Protein AF-A0A496UKH1-F1 (afdb_monomer)

Foldseek 3Di:
DDPDDPPPDFDKDKAFDLVLVVHDRNPKIWIFTDDDPVLVVCLPDPPVSNLVSLLVCGLVGTDDIQDADPDRHHDDSVRVSVSSVVSVPPVSVVSVVVCVPHPVNVVVVVVVVD

Radius of gyration: 15.59 Å; Cα contacts (8 Å, |Δi|>4): 114; chains: 1; bounding box: 42×31×44 Å

Mean predicted aligned error: 8.84 Å

Structure (mmCIF, N/CA/C/O backbone):
data_AF-A0A496UKH1-F1
#
_entry.id   AF-A0A496UKH1-F1
#
loop_
_atom_site.group_PDB
_atom_site.id
_atom_site.type_symbol
_atom_site.label_atom_id
_atom_site.label_alt_id
_atom_site.label_comp_id
_atom_site.label_asym_id
_atom_site.label_entity_id
_atom_site.label_seq_id
_atom_site.pdbx_PDB_ins_code
_atom_site.Cartn_x
_atom_site.Cartn_y
_atom_site.Cartn_z
_atom_site.occupancy
_atom_site.B_iso_or_equiv
_atom_site.auth_seq_id
_atom_site.auth_comp_id
_atom_site.auth_asym_id
_atom_s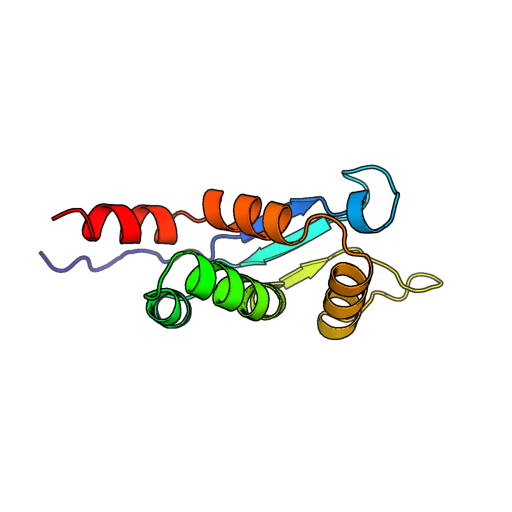ite.auth_atom_id
_atom_site.pdbx_PDB_model_num
ATOM 1 N N . MET A 1 1 ? -18.621 -12.862 26.784 1.00 33.25 1 MET A N 1
ATOM 2 C CA . MET A 1 1 ? -18.165 -13.798 25.737 1.00 33.25 1 MET A CA 1
ATOM 3 C C . MET A 1 1 ? -16.816 -13.294 25.255 1.00 33.25 1 MET A C 1
ATOM 5 O O . MET A 1 1 ? -16.767 -12.271 24.589 1.00 33.25 1 MET A O 1
ATOM 9 N N . ILE A 1 2 ? -15.726 -13.901 25.725 1.00 32.12 2 ILE A N 1
ATOM 10 C CA . ILE A 1 2 ? -14.373 -13.526 25.302 1.00 32.12 2 ILE A CA 1
ATOM 11 C C . ILE A 1 2 ? -14.161 -14.227 23.966 1.00 32.12 2 ILE A C 1
ATOM 13 O O . ILE A 1 2 ? -14.157 -15.456 23.931 1.00 32.12 2 ILE A O 1
ATOM 17 N N . ILE A 1 3 ? -14.047 -13.466 22.879 1.00 35.03 3 ILE A N 1
ATOM 18 C CA . ILE A 1 3 ? -13.642 -14.006 21.579 1.00 35.03 3 ILE A CA 1
ATOM 19 C C . ILE A 1 3 ? -12.150 -14.340 21.706 1.00 35.03 3 ILE A C 1
ATOM 21 O O . ILE A 1 3 ? -11.285 -13.518 21.424 1.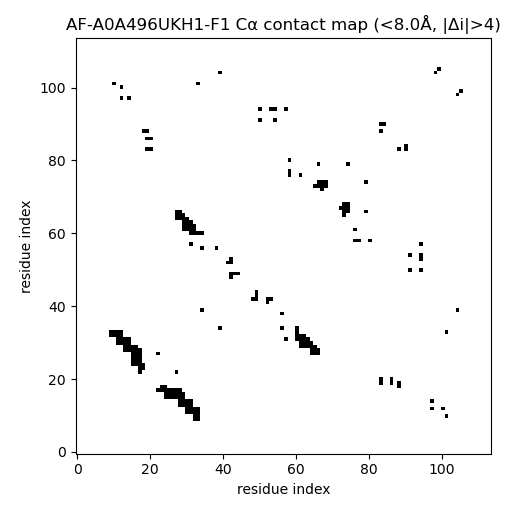00 35.03 3 ILE A O 1
ATOM 25 N N . LYS A 1 4 ? -11.853 -15.522 22.253 1.00 35.78 4 LYS A N 1
ATOM 26 C CA . LYS A 1 4 ? -10.586 -16.213 22.023 1.00 35.78 4 LYS A CA 1
ATOM 27 C C . LYS A 1 4 ? -10.698 -16.844 20.638 1.00 35.78 4 LYS A C 1
ATOM 29 O O . LYS A 1 4 ? -11.758 -17.358 20.297 1.00 35.78 4 LYS A O 1
ATOM 34 N N . ASP A 1 5 ? -9.630 -16.749 19.862 1.00 32.91 5 ASP A N 1
ATOM 35 C CA . ASP A 1 5 ? -9.488 -17.359 18.536 1.00 32.91 5 ASP A CA 1
ATOM 36 C C . ASP A 1 5 ? -10.124 -16.595 17.363 1.00 32.91 5 ASP A C 1
ATOM 38 O O . ASP A 1 5 ? -10.661 -17.187 16.427 1.00 32.91 5 ASP A O 1
ATOM 42 N N . LEU A 1 6 ? -9.950 -15.266 17.321 1.00 40.38 6 LEU A N 1
ATOM 43 C CA . LEU A 1 6 ? -9.780 -14.636 16.010 1.00 40.38 6 LEU A CA 1
ATOM 44 C C . LEU A 1 6 ? -8.387 -15.058 15.528 1.00 40.38 6 LEU A C 1
ATOM 46 O O . LEU A 1 6 ? -7.384 -14.472 15.929 1.00 40.38 6 LEU A O 1
ATOM 50 N N . ASN A 1 7 ? -8.310 -16.119 14.723 1.00 40.44 7 ASN A N 1
ATOM 51 C CA . ASN A 1 7 ? -7.149 -16.350 13.871 1.00 40.44 7 ASN A CA 1
ATOM 52 C C . ASN A 1 7 ? -7.016 -15.100 12.997 1.00 40.44 7 ASN A C 1
ATOM 54 O O . ASN A 1 7 ? -7.674 -14.989 11.962 1.00 40.44 7 ASN A O 1
ATOM 58 N N . VAL A 1 8 ? -6.224 -14.127 13.454 1.00 47.09 8 VAL A N 1
ATOM 59 C CA . VAL A 1 8 ? -5.864 -12.922 12.708 1.00 47.09 8 VAL A CA 1
ATOM 60 C C . VAL A 1 8 ? -4.890 -13.378 11.625 1.00 47.09 8 VAL A C 1
ATOM 62 O O . VAL A 1 8 ? -3.684 -13.159 11.696 1.00 47.09 8 VAL A O 1
ATOM 65 N N . GLY A 1 9 ? -5.404 -14.150 10.665 1.00 48.00 9 GLY A N 1
ATOM 66 C CA . GLY A 1 9 ? -4.688 -14.463 9.446 1.00 48.00 9 GLY A CA 1
ATOM 67 C C . GLY A 1 9 ? -4.276 -13.135 8.837 1.00 48.00 9 GLY A C 1
ATOM 68 O O . GLY A 1 9 ? -5.082 -12.210 8.778 1.00 48.00 9 GLY A O 1
ATOM 69 N N . ILE A 1 10 ? -3.009 -13.012 8.459 1.00 59.41 10 ILE A N 1
ATOM 70 C CA . ILE A 1 10 ? -2.506 -11.812 7.796 1.00 59.41 10 ILE A CA 1
ATOM 71 C C . ILE A 1 10 ? -3.275 -11.705 6.475 1.00 59.41 10 ILE A C 1
ATOM 73 O O . ILE A 1 10 ? -2.934 -12.382 5.505 1.00 59.41 10 ILE A O 1
ATOM 77 N N . PHE A 1 11 ? -4.352 -10.917 6.451 1.00 72.62 11 PHE A N 1
ATOM 78 C CA . PHE A 1 11 ? -5.090 -10.648 5.228 1.00 72.62 11 PHE A CA 1
ATOM 79 C C . PHE A 1 11 ? -4.186 -9.827 4.321 1.00 72.62 11 PHE A C 1
ATOM 81 O O . PHE A 1 11 ? -3.622 -8.807 4.726 1.00 72.62 11 PHE A O 1
ATOM 88 N N . LYS A 1 12 ? -4.003 -10.329 3.104 1.00 83.19 12 LYS A N 1
ATOM 89 C CA . LYS A 1 12 ? -3.167 -9.721 2.080 1.00 83.19 12 LYS A CA 1
ATOM 90 C C . LYS A 1 12 ? -4.055 -9.311 0.919 1.00 83.19 12 LYS A C 1
ATOM 92 O O . LYS A 1 12 ? -4.789 -10.143 0.387 1.00 83.19 12 LYS A O 1
ATOM 97 N N . THR A 1 13 ? -3.956 -8.056 0.510 1.00 87.12 13 THR A N 1
ATOM 98 C CA . THR A 1 13 ? -4.660 -7.533 -0.659 1.00 87.12 13 THR A CA 1
ATOM 99 C C . THR A 1 13 ? -3.641 -7.201 -1.733 1.00 87.12 13 THR A C 1
ATOM 101 O O . THR A 1 13 ? -2.746 -6.383 -1.524 1.00 87.12 13 THR A O 1
ATOM 104 N N . LYS A 1 14 ? -3.801 -7.814 -2.906 1.00 89.69 14 LYS A N 1
ATOM 105 C CA . LYS A 1 14 ? -3.050 -7.459 -4.109 1.00 89.69 14 LYS A CA 1
ATOM 106 C C . LYS A 1 14 ? -3.822 -6.404 -4.891 1.00 89.69 14 LYS A C 1
ATOM 108 O O . LYS A 1 14 ? -4.970 -6.629 -5.260 1.00 89.69 14 LYS A O 1
ATOM 113 N N . MET A 1 15 ? -3.185 -5.272 -5.159 1.00 88.56 15 MET A N 1
ATOM 114 C CA . MET A 1 15 ? -3.780 -4.129 -5.842 1.00 88.56 15 MET A CA 1
ATOM 115 C C . MET A 1 15 ? -2.992 -3.763 -7.088 1.00 88.56 15 MET A C 1
ATOM 117 O O . MET A 1 15 ? -1.767 -3.874 -7.125 1.00 88.56 15 MET A O 1
ATOM 121 N N . SER A 1 16 ? -3.705 -3.286 -8.102 1.00 89.81 16 SER A N 1
ATOM 122 C CA . SER A 1 16 ? -3.128 -2.925 -9.395 1.00 89.81 16 SER A CA 1
ATOM 123 C C . SER A 1 16 ? -2.761 -1.444 -9.451 1.00 89.81 16 SER A C 1
ATOM 125 O O . SER A 1 16 ? -3.607 -0.571 -9.253 1.00 89.81 16 SER A O 1
ATOM 127 N N . ILE A 1 17 ? -1.506 -1.148 -9.787 1.00 88.69 17 ILE A N 1
ATOM 128 C CA . ILE A 1 17 ? -0.955 0.216 -9.800 1.00 88.69 17 ILE A CA 1
ATOM 129 C C . ILE A 1 17 ? -0.413 0.669 -11.151 1.00 88.69 17 ILE A C 1
ATOM 131 O O . ILE A 1 17 ? 0.176 1.744 -11.238 1.00 88.69 17 ILE A O 1
ATOM 135 N N . GLY A 1 18 ? -0.660 -0.074 -12.232 1.00 86.00 18 GLY A N 1
ATOM 136 C CA . GLY A 1 18 ? -0.177 0.308 -13.562 1.00 86.00 18 GLY A CA 1
ATOM 137 C C . GLY A 1 18 ? -0.592 1.719 -14.000 1.00 86.00 18 GLY A C 1
ATOM 138 O O . GLY A 1 18 ? 0.176 2.434 -14.645 1.00 86.00 18 GLY A O 1
ATOM 139 N N . HIS A 1 19 ? -1.765 2.176 -13.556 1.00 85.00 19 HIS A N 1
ATOM 140 C CA . HIS A 1 19 ? -2.277 3.512 -13.859 1.00 85.00 19 HIS A CA 1
ATOM 141 C C . HIS A 1 19 ? -1.412 4.653 -13.288 1.00 85.00 19 HIS A C 1
ATOM 143 O O . HIS A 1 19 ? -1.316 5.700 -13.925 1.00 85.00 19 HIS A O 1
ATOM 149 N N . PHE A 1 20 ? -0.729 4.448 -12.153 1.00 83.31 20 PHE A N 1
ATOM 150 C CA . PHE A 1 20 ? 0.198 5.437 -11.582 1.00 83.31 20 PHE A CA 1
ATOM 151 C C . PHE A 1 20 ? 1.449 5.635 -12.434 1.00 83.31 20 PHE A C 1
ATOM 153 O O . PHE A 1 20 ? 2.090 6.666 -12.315 1.00 83.31 20 PHE A O 1
ATOM 160 N N . PHE A 1 21 ? 1.787 4.670 -13.290 1.00 84.44 21 PHE A N 1
ATOM 161 C CA . PHE A 1 21 ? 2.991 4.684 -14.123 1.00 84.44 21 PHE A CA 1
ATOM 162 C C . PHE A 1 21 ? 2.662 4.775 -15.617 1.00 84.44 21 PHE A C 1
ATOM 164 O O . PHE A 1 21 ? 3.529 4.547 -16.456 1.00 84.44 21 PHE A O 1
ATOM 171 N N . ARG A 1 22 ? 1.408 5.110 -15.964 1.00 85.88 22 ARG A N 1
ATOM 172 C CA . ARG A 1 22 ? 0.905 5.191 -17.350 1.00 85.88 22 ARG A CA 1
ATOM 173 C C . ARG A 1 22 ? 1.116 3.899 -18.153 1.00 85.88 22 ARG A C 1
ATOM 175 O O . ARG A 1 22 ? 1.293 3.938 -19.368 1.00 85.88 22 ARG A O 1
ATOM 182 N N . VAL A 1 23 ? 1.067 2.754 -17.476 1.00 86.94 23 VAL A N 1
ATOM 183 C CA . VAL A 1 23 ? 1.108 1.425 -18.095 1.00 86.94 23 VAL A CA 1
ATOM 184 C C . VAL A 1 23 ? -0.244 0.724 -17.948 1.00 86.94 23 VAL A C 1
ATOM 186 O O . VAL A 1 23 ? -1.167 1.236 -17.311 1.00 86.94 23 VAL A O 1
ATOM 189 N N . LYS A 1 24 ? -0.388 -0.459 -18.560 1.00 86.06 24 LYS A N 1
ATOM 190 C CA . LYS A 1 24 ? -1.606 -1.276 -18.435 1.00 86.06 24 LYS A CA 1
ATOM 191 C C . LYS A 1 24 ? -1.923 -1.525 -16.957 1.00 86.06 24 LYS A C 1
ATOM 193 O O . LYS A 1 24 ? -1.010 -1.815 -16.189 1.00 86.06 24 LYS A O 1
ATOM 198 N N . LYS A 1 25 ? -3.208 -1.443 -16.583 1.00 78.75 25 LYS A N 1
ATOM 199 C CA . LYS A 1 25 ? -3.684 -1.515 -15.188 1.00 78.75 25 LYS A CA 1
ATOM 200 C C . LYS A 1 25 ? -3.033 -2.661 -14.404 1.00 78.75 25 LYS A C 1
ATOM 202 O O . LYS A 1 25 ? -2.454 -2.400 -13.356 1.00 78.75 25 LYS A O 1
ATOM 207 N N . ASP A 1 26 ? -3.035 -3.861 -14.977 1.00 84.56 26 ASP A N 1
ATOM 208 C CA . ASP A 1 26 ? -2.595 -5.092 -14.308 1.00 84.56 26 ASP A CA 1
ATOM 209 C C . ASP A 1 26 ? -1.101 -5.415 -14.518 1.00 84.56 26 ASP A C 1
ATOM 211 O O . ASP A 1 26 ? -0.625 -6.463 -14.092 1.00 84.56 26 ASP A O 1
ATOM 215 N N . ALA A 1 27 ? -0.341 -4.537 -15.188 1.00 87.75 27 ALA A N 1
ATOM 216 C CA . ALA A 1 27 ? 1.089 -4.756 -15.427 1.00 87.75 27 ALA A CA 1
ATOM 217 C C . ALA A 1 27 ? 1.932 -4.571 -14.156 1.00 87.75 27 ALA A C 1
ATOM 219 O O . ALA A 1 27 ? 2.967 -5.218 -13.997 1.00 87.75 27 ALA A O 1
ATOM 220 N N . LEU A 1 28 ? 1.489 -3.691 -13.254 1.00 90.69 28 LEU A N 1
ATOM 221 C CA . LEU A 1 28 ? 2.170 -3.394 -11.998 1.00 90.69 28 LEU A CA 1
ATOM 222 C C . LEU A 1 28 ? 1.231 -3.630 -10.82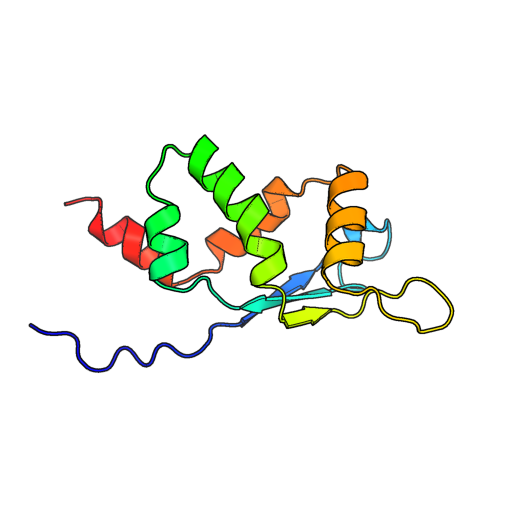6 1.00 90.69 28 LEU A C 1
ATOM 224 O O . LEU A 1 28 ? 0.057 -3.255 -10.885 1.00 90.69 28 LEU A O 1
ATOM 228 N N . PHE A 1 29 ? 1.763 -4.190 -9.747 1.00 91.69 29 PHE A N 1
ATOM 229 C CA . PHE A 1 29 ? 1.012 -4.483 -8.540 1.00 91.69 29 PHE A CA 1
ATOM 230 C C . PHE A 1 29 ? 1.771 -4.104 -7.274 1.00 91.69 29 PHE A C 1
ATOM 232 O O . PHE A 1 29 ? 2.996 -3.980 -7.259 1.00 91.69 29 PHE A O 1
ATOM 239 N N . LEU A 1 30 ? 1.000 -3.996 -6.199 1.00 91.19 30 LEU A N 1
ATOM 240 C CA . LEU A 1 30 ? 1.479 -3.999 -4.829 1.00 91.19 30 LEU A CA 1
ATOM 241 C C . LEU A 1 30 ? 0.638 -4.958 -3.992 1.00 91.19 30 LEU A C 1
ATOM 243 O O . LEU A 1 30 ? -0.572 -5.067 -4.180 1.00 91.19 30 LEU A O 1
ATOM 247 N N . GLU A 1 31 ? 1.294 -5.690 -3.107 1.00 91.44 31 GLU A N 1
ATOM 248 C CA . GLU A 1 31 ? 0.661 -6.528 -2.102 1.00 91.44 31 GLU A CA 1
ATOM 249 C C . GLU A 1 31 ? 0.772 -5.821 -0.755 1.00 91.44 31 GLU A C 1
ATOM 251 O O . GLU A 1 31 ? 1.856 -5.400 -0.341 1.00 91.44 31 GLU A O 1
ATOM 256 N N . LEU A 1 32 ? -0.367 -5.665 -0.087 1.00 90.81 32 LEU A N 1
ATOM 257 C CA . LEU A 1 32 ? -0.491 -4.994 1.198 1.00 90.81 32 LEU A CA 1
ATOM 258 C C . LEU A 1 32 ? -0.995 -5.979 2.242 1.00 90.81 32 LEU A C 1
ATOM 260 O O . LEU A 1 32 ? -1.946 -6.711 1.977 1.00 90.81 32 LEU A O 1
ATOM 264 N N . ARG A 1 33 ? -0.431 -5.945 3.448 1.00 88.31 33 ARG A N 1
ATOM 265 C CA . ARG A 1 33 ? -1.068 -6.550 4.623 1.00 88.31 33 ARG A CA 1
ATOM 266 C C . ARG A 1 33 ? -2.187 -5.659 5.155 1.00 88.31 33 ARG A C 1
ATOM 268 O O . ARG A 1 33 ? -2.183 -4.444 4.962 1.00 88.31 33 ARG A O 1
ATOM 275 N N . GLU A 1 34 ? -3.091 -6.254 5.908 1.00 82.88 34 GLU A N 1
ATOM 276 C CA . GLU A 1 34 ? -4.034 -5.524 6.743 1.00 82.88 34 GLU A CA 1
ATOM 277 C C . GLU A 1 34 ? -3.305 -4.717 7.851 1.00 82.88 34 GLU A C 1
ATOM 279 O O . GLU A 1 34 ? -2.260 -5.152 8.365 1.00 82.88 34 GLU A O 1
ATOM 284 N N . PRO A 1 35 ? -3.809 -3.520 8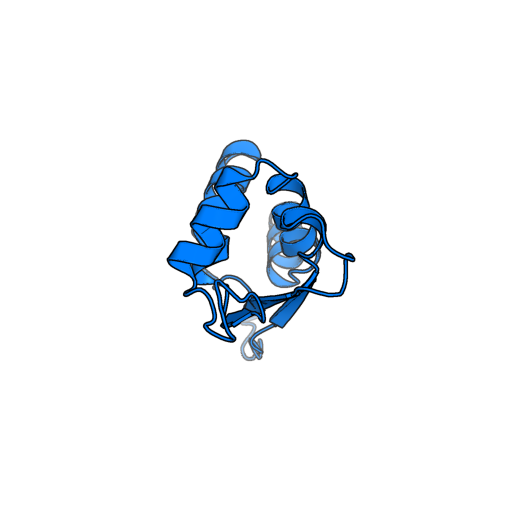.210 1.00 80.31 35 PRO A N 1
ATOM 285 C CA . PRO A 1 35 ? -3.425 -2.806 9.423 1.00 80.31 35 PRO A CA 1
ATOM 286 C C . PRO A 1 35 ? -3.576 -3.662 10.680 1.00 80.31 35 PRO A C 1
ATOM 288 O O . PRO A 1 35 ? -4.540 -4.410 10.827 1.00 80.31 35 PRO A O 1
ATOM 291 N N . THR A 1 36 ? -2.663 -3.522 11.637 1.00 80.06 36 THR A N 1
ATOM 292 C CA . THR A 1 36 ? -2.842 -4.144 12.954 1.00 80.06 36 THR A CA 1
ATOM 293 C C . THR A 1 36 ? -3.979 -3.465 13.724 1.00 80.06 36 THR A C 1
ATOM 295 O O . THR A 1 36 ? -4.409 -2.354 13.396 1.00 80.06 36 THR A O 1
ATOM 298 N N . GLN A 1 37 ? -4.464 -4.104 14.793 1.00 72.88 37 GLN A N 1
ATOM 299 C CA . GLN A 1 37 ? -5.453 -3.481 15.681 1.00 72.88 37 GLN A CA 1
ATOM 300 C C . GLN A 1 37 ? -4.941 -2.151 16.255 1.00 72.88 37 GLN A C 1
ATOM 302 O O . GLN A 1 37 ? -5.680 -1.173 16.266 1.00 72.88 37 GLN A O 1
ATOM 307 N N . GLU A 1 38 ? -3.668 -2.081 16.649 1.00 75.44 38 GLU A N 1
ATOM 308 C CA . GLU A 1 38 ? -3.030 -0.855 17.150 1.00 75.44 38 GLU A CA 1
ATOM 309 C C . GLU A 1 38 ? -2.979 0.249 16.083 1.00 75.44 38 GLU A C 1
ATOM 311 O O . GLU A 1 38 ? -3.334 1.397 16.354 1.00 75.44 38 GLU A O 1
ATOM 316 N N . GLU A 1 39 ? -2.607 -0.100 14.846 1.00 76.56 39 GLU A N 1
ATOM 317 C CA . GLU A 1 39 ? -2.594 0.829 13.709 1.00 76.56 39 GLU A CA 1
ATOM 318 C C . GLU A 1 39 ? -4.010 1.304 13.340 1.00 76.56 39 GLU A C 1
ATOM 320 O O . GLU A 1 39 ? -4.186 2.443 12.911 1.00 76.56 39 GLU A O 1
ATOM 325 N N . THR A 1 40 ? -5.024 0.462 13.559 1.00 72.06 40 THR A N 1
ATOM 326 C CA . THR A 1 40 ? -6.441 0.769 13.305 1.00 72.06 40 THR A CA 1
ATOM 327 C C . THR A 1 40 ? -7.051 1.638 14.405 1.00 72.06 40 THR A C 1
ATOM 329 O O . THR A 1 40 ? -7.867 2.510 14.117 1.00 72.06 40 THR A O 1
ATOM 332 N N . ILE A 1 41 ? -6.639 1.475 15.667 1.00 67.12 41 ILE A N 1
ATOM 333 C CA . ILE A 1 41 ? -7.070 2.341 16.781 1.00 67.12 41 ILE A CA 1
ATOM 334 C C . ILE A 1 41 ? -6.657 3.800 16.525 1.00 67.12 41 ILE A C 1
ATOM 336 O O . ILE A 1 41 ? -7.397 4.727 16.867 1.00 67.12 41 ILE A O 1
ATOM 340 N N . ALA A 1 42 ? -5.526 4.012 15.846 1.00 66.38 42 ALA A N 1
ATOM 341 C CA . ALA A 1 42 ? -5.086 5.335 15.407 1.00 66.38 42 ALA A CA 1
ATOM 342 C C . ALA A 1 42 ? -5.982 5.965 14.311 1.00 66.38 42 ALA A C 1
ATOM 344 O O . ALA A 1 42 ? -5.872 7.163 14.064 1.00 66.38 42 ALA A O 1
ATOM 345 N N . LEU A 1 43 ? -6.893 5.202 13.688 1.00 68.88 43 LEU A N 1
ATOM 346 C CA . LEU A 1 43 ? -7.881 5.657 12.690 1.00 68.88 43 LEU A CA 1
ATOM 347 C C . LEU A 1 43 ? -9.216 6.086 13.338 1.00 68.88 43 LEU A C 1
ATOM 349 O O . LEU A 1 43 ? -10.301 5.866 12.799 1.00 68.88 43 LEU A O 1
ATOM 353 N N . SER A 1 44 ? -9.171 6.641 14.550 1.00 63.53 44 SER A N 1
ATOM 354 C CA . SER A 1 44 ? -10.357 7.028 15.330 1.00 63.53 44 SER A CA 1
ATOM 355 C C . SER A 1 44 ? -10.788 8.491 15.175 1.00 63.53 44 SER A C 1
ATOM 357 O O . SER A 1 44 ? -11.649 8.945 15.924 1.00 63.53 44 SER A O 1
ATOM 359 N N . GLY A 1 45 ? -10.236 9.210 14.195 1.00 66.19 45 GLY A N 1
ATOM 360 C CA . GLY A 1 45 ? -10.556 10.612 13.923 1.00 66.19 45 GLY A CA 1
ATOM 361 C C . GLY A 1 45 ? -11.737 10.810 12.969 1.00 66.19 45 GLY A C 1
ATOM 362 O O . GLY A 1 45 ? -12.474 9.879 12.631 1.00 66.19 45 GLY A O 1
ATOM 363 N N . THR A 1 46 ? -11.901 12.052 12.512 1.00 70.69 46 THR A N 1
ATOM 364 C CA . THR A 1 46 ? -12.814 12.420 11.418 1.00 70.69 46 THR A CA 1
ATOM 365 C C . THR A 1 46 ? -12.427 11.719 10.109 1.00 70.69 46 THR A C 1
ATOM 367 O O . THR A 1 46 ? -11.292 11.275 9.937 1.00 70.69 46 THR A O 1
ATOM 370 N N . GLU A 1 47 ? -13.341 11.649 9.137 1.00 68.00 47 GLU A N 1
ATOM 371 C CA . GLU A 1 47 ? -13.090 11.011 7.831 1.00 68.00 47 GLU A CA 1
ATOM 372 C C . GLU A 1 47 ? -11.806 11.530 7.149 1.00 68.00 47 GLU A C 1
ATOM 374 O O . GLU A 1 47 ? -10.999 10.757 6.630 1.00 68.00 47 GLU A O 1
ATOM 379 N N . GLN A 1 48 ? -11.556 12.840 7.228 1.00 68.38 48 GLN A N 1
ATOM 380 C CA . GLN A 1 48 ? -10.355 13.470 6.673 1.00 68.38 48 GLN A CA 1
ATOM 381 C C . GLN A 1 48 ? -9.076 13.122 7.446 1.00 68.38 48 GLN A C 1
ATOM 383 O O . GLN A 1 48 ? -8.006 12.995 6.844 1.00 68.38 48 GLN A O 1
ATOM 388 N N . GLU A 1 49 ? -9.154 12.964 8.766 1.00 73.38 49 GLU A N 1
ATOM 389 C CA . GLU A 1 49 ? -8.023 12.522 9.587 1.00 73.38 49 GLU A CA 1
ATOM 390 C C . GLU A 1 49 ? -7.699 11.052 9.330 1.00 73.38 49 GLU A C 1
ATOM 392 O O . GLU A 1 49 ? -6.527 10.704 9.176 1.00 73.38 49 GLU A O 1
ATOM 397 N N . ASN A 1 50 ? -8.726 10.218 9.164 1.00 73.56 50 ASN A N 1
ATOM 398 C CA . ASN A 1 50 ? -8.576 8.804 8.838 1.00 73.56 50 ASN A CA 1
ATOM 399 C C . ASN A 1 50 ? -7.973 8.621 7.444 1.00 73.56 50 ASN A C 1
ATOM 401 O O . ASN A 1 50 ? -7.033 7.847 7.290 1.00 73.56 50 ASN A O 1
ATOM 405 N N . ALA A 1 51 ? -8.408 9.399 6.447 1.00 72.69 51 ALA A N 1
ATOM 406 C CA . ALA A 1 51 ? -7.796 9.393 5.119 1.00 72.69 51 ALA A CA 1
ATOM 407 C C . ALA A 1 51 ? -6.302 9.761 5.178 1.00 72.69 51 ALA A C 1
ATOM 409 O O . ALA A 1 51 ? -5.461 9.071 4.600 1.00 72.69 51 ALA A O 1
ATOM 410 N N . LYS A 1 52 ? -5.935 10.806 5.933 1.00 76.50 52 LYS A N 1
ATOM 411 C CA . LYS A 1 52 ? -4.526 11.194 6.136 1.00 76.50 52 LYS A CA 1
ATOM 412 C C . LYS A 1 52 ? -3.722 10.128 6.879 1.00 76.50 52 LYS A C 1
ATOM 414 O O . LYS A 1 52 ? -2.547 9.929 6.568 1.00 76.50 52 LYS A O 1
ATOM 419 N N . ALA A 1 53 ? -4.322 9.462 7.858 1.00 79.81 53 ALA A N 1
ATOM 420 C CA . ALA A 1 53 ? -3.678 8.392 8.605 1.00 79.81 53 ALA A CA 1
ATOM 421 C C . ALA A 1 53 ? -3.460 7.148 7.729 1.00 79.81 53 ALA A C 1
ATOM 423 O O . ALA A 1 53 ? -2.354 6.613 7.710 1.00 79.81 53 ALA A O 1
ATOM 424 N N . LEU A 1 54 ? -4.445 6.769 6.911 1.00 80.50 54 LEU A N 1
ATOM 425 C CA . LEU A 1 54 ? -4.336 5.679 5.938 1.00 80.50 54 LEU A CA 1
ATOM 426 C C . LEU A 1 54 ? -3.267 5.951 4.868 1.00 80.50 54 LEU A C 1
ATOM 428 O O . LEU A 1 54 ? -2.484 5.053 4.565 1.00 80.50 54 LEU A O 1
ATOM 432 N N . ILE A 1 55 ? -3.153 7.192 4.364 1.00 85.12 55 ILE A N 1
ATOM 433 C CA . ILE A 1 55 ? -2.051 7.611 3.469 1.00 85.12 55 ILE A CA 1
ATOM 434 C C . ILE A 1 55 ? -0.690 7.330 4.123 1.00 85.12 55 ILE A C 1
ATOM 436 O O . ILE A 1 55 ? 0.221 6.819 3.479 1.00 85.12 55 ILE A O 1
ATOM 440 N N . LYS A 1 56 ? -0.528 7.659 5.408 1.00 85.38 56 LYS A N 1
ATOM 441 C CA . LYS A 1 56 ? 0.735 7.432 6.133 1.00 85.38 56 LYS A CA 1
ATOM 442 C C . LYS A 1 56 ? 0.984 5.959 6.454 1.00 85.38 56 LYS A C 1
ATOM 444 O O . LYS A 1 56 ? 2.135 5.565 6.637 1.00 85.38 56 LYS A O 1
ATOM 449 N N . LEU A 1 57 ? -0.081 5.174 6.566 1.00 87.31 57 LEU A N 1
ATOM 450 C CA . LEU A 1 57 ? -0.029 3.781 6.980 1.00 87.31 57 LEU A CA 1
ATOM 451 C C . LEU A 1 57 ? 0.282 2.838 5.816 1.00 87.31 57 LEU A C 1
ATOM 453 O O . LEU A 1 57 ? 1.104 1.942 5.974 1.00 87.31 57 LEU A O 1
ATOM 457 N N . MET A 1 58 ? -0.302 3.085 4.642 1.00 88.19 58 MET A N 1
ATOM 458 C CA . MET A 1 58 ? -0.135 2.260 3.445 1.00 88.19 58 MET A CA 1
ATOM 459 C C . MET A 1 58 ? 1.322 1.848 3.147 1.00 88.19 58 MET A C 1
ATOM 461 O O . MET A 1 58 ? 1.547 0.648 2.998 1.00 88.19 58 MET A O 1
ATOM 465 N N . PRO A 1 59 ? 2.341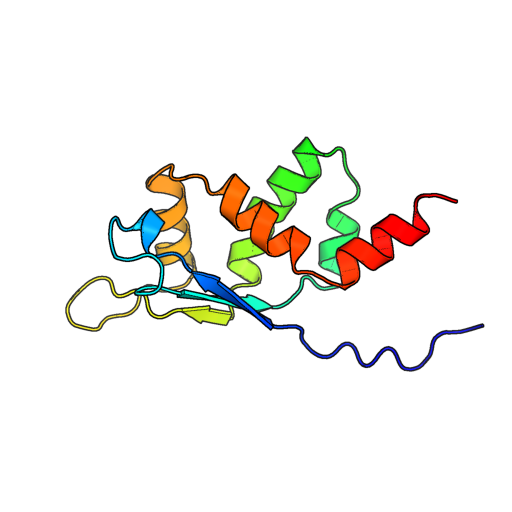 2.738 3.134 1.00 89.69 59 P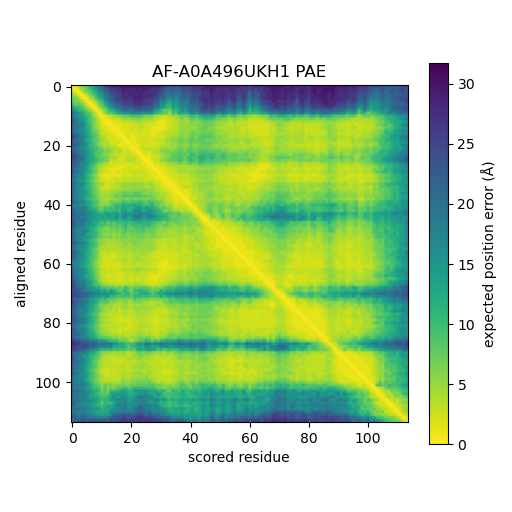RO A N 1
ATOM 466 C CA . PRO A 1 59 ? 3.720 2.317 2.864 1.00 89.69 59 PRO A CA 1
ATOM 467 C C . PRO A 1 59 ? 4.283 1.328 3.896 1.00 89.69 59 PRO A C 1
ATOM 469 O O . PRO A 1 59 ? 5.158 0.540 3.557 1.00 89.69 59 PRO A O 1
ATOM 472 N N . LYS A 1 60 ? 3.783 1.324 5.139 1.00 89.12 60 LYS A N 1
ATOM 473 C CA . LYS A 1 60 ? 4.166 0.345 6.177 1.00 89.12 60 LYS A CA 1
ATOM 474 C C . LYS A 1 60 ? 3.471 -1.006 6.010 1.00 89.12 60 LYS A C 1
ATOM 476 O O . LYS A 1 60 ? 3.871 -1.992 6.630 1.00 89.12 60 LYS A O 1
ATOM 481 N N . CYS A 1 61 ? 2.405 -1.030 5.220 1.00 89.06 61 CYS A N 1
ATOM 482 C CA . CYS A 1 61 ? 1.626 -2.218 4.930 1.00 89.06 61 CYS A CA 1
ATOM 483 C C . CYS A 1 61 ? 2.050 -2.883 3.617 1.00 89.06 61 CYS A C 1
ATOM 485 O O . CYS A 1 61 ? 1.647 -4.017 3.390 1.00 89.06 61 CYS A O 1
ATOM 487 N N . ILE A 1 62 ? 2.859 -2.233 2.771 1.00 90.81 62 ILE A N 1
ATOM 488 C CA . ILE A 1 62 ? 3.384 -2.844 1.542 1.00 90.81 62 ILE A CA 1
ATOM 489 C C . ILE A 1 62 ? 4.364 -3.955 1.921 1.00 90.81 62 ILE A C 1
ATOM 491 O O . ILE A 1 62 ? 5.361 -3.708 2.600 1.00 90.81 62 ILE A O 1
ATOM 495 N N . ILE A 1 63 ? 4.080 -5.165 1.452 1.00 89.81 63 ILE A N 1
ATOM 496 C CA . ILE A 1 63 ? 4.906 -6.355 1.679 1.00 89.81 63 ILE A CA 1
ATOM 497 C C . ILE A 1 63 ? 5.596 -6.845 0.403 1.00 89.81 63 ILE A C 1
ATOM 499 O O . ILE A 1 63 ? 6.678 -7.413 0.493 1.00 89.81 63 ILE A O 1
ATOM 503 N N . GLU A 1 64 ? 5.016 -6.592 -0.775 1.00 91.31 64 GLU A N 1
ATOM 504 C CA . GLU A 1 64 ? 5.598 -6.975 -2.067 1.00 91.31 64 GLU A CA 1
ATOM 505 C C . GLU A 1 64 ? 5.154 -6.014 -3.182 1.00 91.31 64 GLU A C 1
ATOM 507 O O . GLU A 1 64 ? 4.071 -5.433 -3.115 1.00 91.31 64 GLU A O 1
ATOM 512 N N . HIS A 1 65 ? 5.975 -5.845 -4.221 1.00 93.19 65 HIS A N 1
ATOM 513 C CA . HIS A 1 65 ? 5.607 -5.174 -5.469 1.00 93.19 65 HIS A CA 1
ATOM 514 C C . HIS A 1 65 ? 6.539 -5.597 -6.614 1.00 93.19 65 HIS A C 1
ATOM 516 O O . HIS A 1 65 ? 7.661 -6.039 -6.377 1.00 93.19 65 HIS A O 1
ATOM 522 N N . ASN A 1 66 ? 6.126 -5.371 -7.864 1.00 92.62 66 ASN A N 1
ATOM 523 C CA . ASN A 1 66 ? 6.932 -5.675 -9.058 1.00 92.62 66 ASN A CA 1
ATOM 524 C C . ASN A 1 66 ? 7.404 -4.432 -9.837 1.00 92.62 66 ASN A C 1
ATOM 526 O O . ASN A 1 66 ? 7.723 -4.523 -11.019 1.00 92.62 66 ASN A O 1
ATOM 530 N N . VAL A 1 67 ? 7.409 -3.255 -9.205 1.00 89.25 67 VAL A N 1
ATOM 531 C CA . VAL A 1 67 ? 7.808 -2.005 -9.869 1.00 89.25 67 VAL A CA 1
ATOM 532 C C . VAL A 1 67 ? 9.329 -1.874 -9.965 1.00 89.25 67 VAL A C 1
ATOM 534 O O . VAL A 1 67 ? 10.021 -1.794 -8.948 1.00 89.25 67 VAL A O 1
ATOM 537 N N . GLU A 1 68 ? 9.828 -1.781 -11.195 1.00 90.38 68 GLU A N 1
ATOM 538 C CA . GLU A 1 68 ? 11.243 -1.590 -11.522 1.00 90.38 68 GLU A CA 1
ATOM 539 C C . GLU A 1 68 ? 11.569 -0.117 -11.813 1.00 90.38 68 GLU A C 1
ATOM 541 O O . GLU A 1 68 ? 10.774 0.600 -12.422 1.00 90.38 68 GLU A O 1
ATOM 546 N N . LYS A 1 69 ? 12.756 0.328 -11.386 1.00 82.44 69 LYS A N 1
ATOM 547 C CA . LYS A 1 69 ? 13.318 1.662 -11.644 1.00 82.44 69 LYS A CA 1
ATOM 548 C C . LYS A 1 69 ? 14.094 1.677 -12.96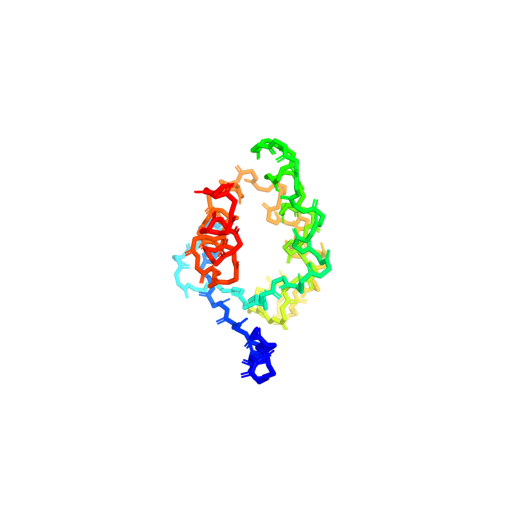1 1.00 82.44 69 LYS A C 1
ATOM 550 O O . LYS A 1 69 ? 13.771 2.460 -13.845 1.00 82.44 69 LYS A O 1
ATOM 555 N N . GLU A 1 70 ? 15.084 0.791 -13.103 1.00 80.19 70 GLU A N 1
ATOM 556 C CA . GLU A 1 70 ? 15.897 0.600 -14.313 1.00 80.19 70 GLU A CA 1
ATOM 557 C C . GLU A 1 70 ? 16.475 -0.822 -14.345 1.00 80.19 70 GLU A C 1
ATOM 559 O O . GLU A 1 70 ? 16.884 -1.329 -13.305 1.00 80.19 70 GLU A O 1
ATOM 564 N N . LYS A 1 71 ? 16.570 -1.447 -15.531 1.00 72.62 71 LYS A N 1
ATOM 565 C CA . LYS A 1 71 ? 17.301 -2.715 -15.766 1.00 72.62 71 LYS A CA 1
ATOM 566 C C . LYS A 1 71 ? 17.056 -3.797 -14.695 1.00 72.62 71 LYS A C 1
ATOM 568 O O . LYS A 1 71 ? 18.011 -4.348 -14.151 1.00 72.62 71 LYS A O 1
ATOM 573 N N . SER A 1 72 ? 15.791 -4.080 -14.381 1.00 75.75 72 SER A N 1
ATOM 574 C CA . SER A 1 72 ? 15.404 -5.097 -13.389 1.00 75.75 72 SER A CA 1
ATOM 575 C C . SER A 1 72 ? 15.765 -4.786 -11.932 1.00 75.75 72 SER A C 1
ATOM 577 O O . SER A 1 72 ? 15.685 -5.659 -11.071 1.00 75.75 72 SER A O 1
ATOM 579 N N . VAL A 1 73 ? 16.119 -3.536 -11.620 1.00 85.38 73 VAL A N 1
ATOM 580 C CA . VAL A 1 73 ? 16.263 -3.069 -10.239 1.00 85.38 73 VAL A CA 1
ATOM 581 C C . VAL A 1 73 ? 14.899 -2.630 -9.724 1.00 85.38 73 VAL A C 1
ATOM 583 O O . VAL A 1 73 ? 14.334 -1.649 -10.211 1.00 85.38 73 VAL A O 1
ATOM 586 N N . LEU A 1 74 ? 14.375 -3.343 -8.728 1.00 87.44 74 LEU A N 1
ATOM 587 C CA . LEU A 1 74 ? 13.137 -2.970 -8.049 1.00 87.44 74 LEU A CA 1
ATOM 588 C C . LEU A 1 74 ? 13.330 -1.691 -7.231 1.00 87.44 74 LEU A C 1
ATOM 590 O O . LEU A 1 74 ? 14.380 -1.473 -6.623 1.00 87.44 74 LEU A O 1
ATOM 594 N N . TYR A 1 75 ? 12.291 -0.858 -7.188 1.00 87.81 75 TYR A N 1
ATOM 595 C CA . TYR A 1 75 ? 12.216 0.200 -6.184 1.00 87.81 75 TYR A CA 1
ATOM 596 C C . TYR A 1 75 ? 12.274 -0.407 -4.775 1.00 87.81 75 TYR A C 1
ATOM 598 O O . TYR A 1 75 ? 11.799 -1.515 -4.555 1.00 87.81 75 TYR A O 1
ATOM 606 N N . ASN A 1 76 ? 12.810 0.314 -3.791 1.00 90.81 76 ASN A N 1
ATOM 607 C CA . ASN A 1 76 ? 12.444 0.006 -2.407 1.00 90.81 76 ASN A CA 1
ATOM 608 C C . ASN A 1 76 ? 11.089 0.652 -2.063 1.00 90.81 76 ASN A C 1
ATOM 610 O O . ASN A 1 76 ? 10.644 1.584 -2.737 1.00 90.81 76 ASN A O 1
ATOM 614 N N . THR A 1 77 ? 10.450 0.206 -0.980 1.00 88.19 77 THR A N 1
ATOM 615 C CA . THR A 1 77 ? 9.118 0.684 -0.571 1.00 88.19 77 THR A CA 1
ATOM 616 C C . THR A 1 77 ? 9.036 2.207 -0.416 1.00 88.19 77 THR A C 1
ATOM 618 O O . THR A 1 77 ? 8.041 2.815 -0.813 1.00 88.19 77 THR A O 1
ATOM 621 N N . ALA A 1 78 ? 10.077 2.851 0.125 1.00 88.06 78 ALA A N 1
ATOM 622 C CA . ALA A 1 78 ? 10.093 4.299 0.333 1.00 88.06 78 ALA A CA 1
ATOM 623 C C . ALA A 1 78 ? 10.206 5.072 -0.993 1.00 88.06 78 ALA A C 1
ATOM 625 O O . ALA A 1 78 ? 9.506 6.070 -1.198 1.00 88.06 78 ALA A O 1
ATOM 626 N N . GLU A 1 79 ? 11.051 4.605 -1.914 1.00 90.25 79 GLU A N 1
ATOM 627 C CA . GLU A 1 79 ? 11.176 5.186 -3.251 1.00 90.25 79 GLU A CA 1
ATOM 628 C C . GLU A 1 79 ? 9.905 4.969 -4.082 1.00 90.25 79 GLU A C 1
ATOM 630 O O . GLU A 1 79 ? 9.436 5.912 -4.722 1.00 90.25 79 GLU A O 1
ATOM 635 N N . LEU A 1 80 ? 9.320 3.764 -4.035 1.00 89.31 80 LEU A N 1
ATOM 636 C CA . LEU A 1 80 ? 8.063 3.442 -4.710 1.00 89.31 80 LEU A CA 1
ATOM 637 C C . LEU A 1 80 ? 6.951 4.382 -4.243 1.00 89.31 80 LEU A C 1
ATOM 639 O O . LEU A 1 80 ? 6.295 5.030 -5.059 1.00 89.31 80 LEU A O 1
ATOM 643 N N . TRP A 1 81 ? 6.779 4.499 -2.926 1.00 88.75 81 TRP A N 1
ATOM 644 C CA . TRP A 1 81 ? 5.761 5.360 -2.334 1.00 88.75 81 TRP A CA 1
ATOM 645 C C . TRP A 1 81 ? 5.949 6.829 -2.721 1.00 88.75 81 TRP A C 1
ATOM 647 O O . TRP A 1 81 ? 4.997 7.521 -3.093 1.00 88.75 81 TRP A O 1
ATOM 657 N N . THR A 1 82 ? 7.195 7.303 -2.704 1.00 88.06 82 THR A N 1
ATOM 658 C CA . THR A 1 82 ? 7.540 8.660 -3.144 1.00 88.06 82 THR A CA 1
ATOM 659 C C . THR A 1 82 ? 7.217 8.867 -4.626 1.00 88.06 82 THR A C 1
ATOM 661 O O . THR A 1 82 ? 6.720 9.924 -5.006 1.00 88.06 82 THR A O 1
ATOM 664 N N . SER A 1 83 ? 7.473 7.869 -5.475 1.00 85.81 83 SER A N 1
ATOM 665 C CA . SER A 1 83 ? 7.148 7.922 -6.904 1.00 85.81 83 SER A CA 1
ATOM 666 C C . SER A 1 83 ? 5.635 7.989 -7.135 1.00 85.81 83 SER A C 1
ATOM 668 O O . SER A 1 83 ? 5.159 8.869 -7.850 1.00 85.81 83 SER A O 1
ATOM 670 N N . MET A 1 84 ? 4.862 7.134 -6.459 1.00 86.06 84 MET A N 1
ATOM 671 C CA . MET A 1 84 ? 3.401 7.097 -6.581 1.00 86.06 84 MET A CA 1
ATOM 672 C C . MET A 1 84 ? 2.734 8.393 -6.110 1.00 86.06 84 MET A C 1
ATOM 674 O O . MET A 1 84 ? 1.854 8.920 -6.788 1.00 86.06 84 MET A O 1
ATOM 678 N N . THR A 1 85 ? 3.173 8.940 -4.974 1.00 83.56 85 THR A N 1
ATOM 679 C CA . THR A 1 85 ? 2.606 10.177 -4.408 1.00 83.56 85 THR A CA 1
ATOM 680 C C . THR A 1 85 ? 2.967 11.424 -5.217 1.00 83.56 85 THR A C 1
ATOM 682 O O . THR A 1 85 ? 2.152 12.339 -5.309 1.00 83.56 85 THR A O 1
ATOM 685 N N . LYS A 1 86 ? 4.142 11.457 -5.864 1.00 80.38 86 LYS A N 1
ATOM 686 C CA . LYS A 1 86 ? 4.550 12.552 -6.765 1.00 80.38 86 LYS A CA 1
ATOM 687 C C . LYS A 1 86 ? 3.755 12.606 -8.064 1.00 80.38 86 LYS A C 1
ATOM 689 O O . LYS A 1 86 ? 3.613 13.685 -8.631 1.00 80.38 86 LYS A O 1
ATOM 694 N N . GLN A 1 87 ? 3.279 11.465 -8.560 1.00 71.44 87 GLN A N 1
ATOM 695 C CA . GLN A 1 87 ? 2.571 11.412 -9.841 1.00 71.44 87 GLN A CA 1
ATOM 696 C C . GLN A 1 87 ? 1.108 11.864 -9.750 1.00 71.44 87 GLN A C 1
ATOM 698 O O . GLN A 1 87 ? 0.438 11.910 -10.780 1.00 71.44 87 GLN A O 1
ATOM 703 N N . SER A 1 88 ? 0.624 12.245 -8.558 1.00 57.53 88 SER A N 1
ATOM 704 C CA . SER A 1 88 ? -0.689 12.873 -8.304 1.00 57.53 88 SER A CA 1
ATOM 705 C C . SER A 1 88 ? -1.903 12.119 -8.858 1.00 57.53 88 SER A C 1
ATOM 707 O O . SER A 1 88 ? -3.022 12.627 -8.806 1.00 57.53 88 SER A O 1
ATOM 709 N N . GLY A 1 89 ? -1.710 10.913 -9.395 1.00 59.22 89 GLY A N 1
ATOM 710 C CA . GLY A 1 89 ? -2.785 9.997 -9.719 1.00 59.22 89 GLY A CA 1
ATOM 711 C C . GLY A 1 89 ? -3.479 9.637 -8.419 1.00 59.22 89 GLY A C 1
ATOM 712 O O . GLY A 1 89 ? -2.814 9.483 -7.405 1.00 59.22 89 GLY A O 1
ATOM 713 N N . ASN A 1 90 ? -4.804 9.599 -8.461 1.00 72.06 90 ASN A N 1
ATOM 714 C CA . ASN A 1 90 ? -5.787 9.336 -7.408 1.00 72.06 90 ASN A CA 1
ATOM 715 C C . ASN A 1 90 ? -5.341 8.383 -6.257 1.00 72.06 90 ASN A C 1
ATOM 717 O O . ASN A 1 90 ? -5.904 7.307 -6.072 1.00 72.06 90 ASN A O 1
ATOM 721 N N . ILE A 1 91 ? -4.355 8.776 -5.437 1.00 80.94 91 ILE A N 1
ATOM 722 C CA . ILE A 1 91 ? -3.811 7.964 -4.335 1.00 80.94 91 ILE A CA 1
ATOM 723 C C . ILE A 1 91 ? -4.897 7.688 -3.300 1.00 80.94 91 ILE A C 1
ATOM 725 O O . ILE A 1 91 ? -4.976 6.602 -2.740 1.00 80.94 91 ILE A O 1
ATOM 729 N N . THR A 1 92 ? -5.811 8.643 -3.137 1.00 78.00 92 THR A N 1
ATOM 730 C CA . THR A 1 92 ? -7.028 8.504 -2.346 1.00 78.00 92 THR A CA 1
ATOM 731 C C . THR A 1 92 ? -7.917 7.368 -2.849 1.00 78.00 92 THR A C 1
ATOM 733 O O . THR A 1 92 ? -8.485 6.653 -2.033 1.00 78.00 92 THR A O 1
ATOM 736 N N . ALA A 1 93 ? -8.022 7.153 -4.166 1.00 80.44 93 ALA A N 1
ATOM 737 C CA . ALA A 1 9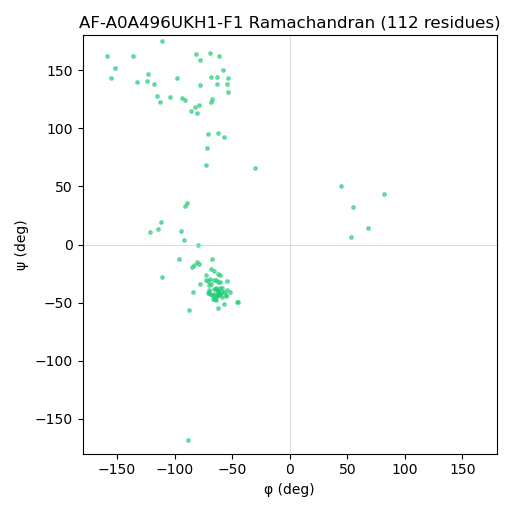3 ? -8.811 6.052 -4.720 1.00 80.44 93 ALA A CA 1
ATOM 738 C C . ALA A 1 93 ? -8.163 4.692 -4.436 1.00 80.44 93 ALA A C 1
ATOM 740 O O . ALA A 1 93 ? -8.868 3.767 -4.046 1.00 80.44 93 ALA A O 1
ATOM 741 N N . LEU A 1 94 ? -6.832 4.591 -4.544 1.00 84.19 94 LEU A N 1
ATOM 742 C CA . LEU A 1 94 ? -6.099 3.388 -4.137 1.00 84.19 94 LEU A CA 1
ATOM 743 C C . LEU A 1 94 ? -6.287 3.115 -2.638 1.00 84.19 94 LEU A C 1
ATOM 745 O O . LEU A 1 94 ? -6.546 1.993 -2.225 1.00 84.19 94 LEU A O 1
ATOM 749 N N . ILE A 1 95 ? -6.211 4.146 -1.803 1.00 83.25 95 ILE A N 1
ATOM 750 C CA . ILE A 1 95 ? -6.412 3.999 -0.359 1.00 83.25 95 ILE A CA 1
ATOM 751 C C . ILE A 1 95 ? -7.841 3.589 -0.030 1.00 83.25 95 ILE A C 1
ATOM 753 O O . ILE A 1 95 ? -8.042 2.752 0.847 1.00 83.25 95 ILE A O 1
ATOM 757 N N . LYS A 1 96 ? -8.825 4.131 -0.749 1.00 81.00 96 LYS A N 1
ATOM 758 C CA . LYS A 1 96 ? -10.221 3.726 -0.613 1.00 81.00 96 LYS A CA 1
ATOM 759 C C . LYS A 1 96 ? -10.414 2.266 -1.020 1.00 81.00 96 LYS A C 1
ATOM 761 O O . LYS A 1 96 ? -11.008 1.515 -0.261 1.00 81.00 96 LYS A O 1
ATOM 766 N N . GLU A 1 97 ? -9.878 1.850 -2.167 1.00 83.69 97 GLU A N 1
ATOM 767 C CA . GLU A 1 97 ? -9.944 0.458 -2.634 1.00 83.69 97 GLU A CA 1
ATOM 768 C C . GLU A 1 97 ? -9.292 -0.496 -1.624 1.00 83.69 97 GLU A C 1
ATOM 770 O O . GLU A 1 97 ? -9.845 -1.553 -1.320 1.00 83.69 97 GLU A O 1
ATOM 775 N N . TRP A 1 98 ? -8.160 -0.094 -1.038 1.00 84.81 98 TRP A N 1
ATOM 776 C CA . TRP A 1 98 ? -7.528 -0.847 0.036 1.00 84.81 98 TRP A CA 1
ATOM 777 C C . TRP A 1 98 ? -8.442 -0.928 1.258 1.00 84.81 98 TRP A C 1
ATOM 779 O O . TRP A 1 98 ? -8.777 -2.031 1.667 1.00 84.81 98 TRP A O 1
ATOM 789 N N . SER A 1 99 ? -8.914 0.203 1.788 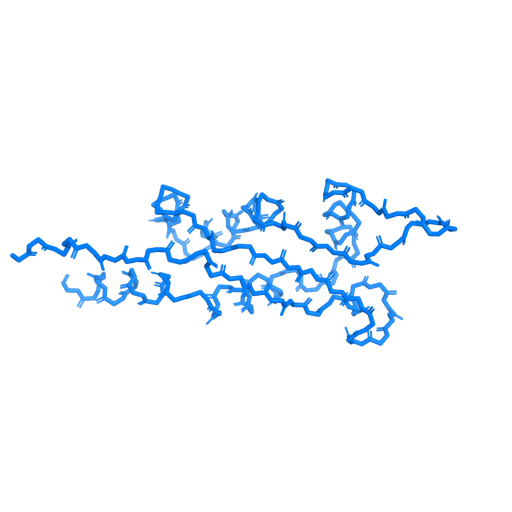1.00 79.88 99 SER A N 1
ATOM 790 C CA . SER A 1 99 ? -9.806 0.263 2.955 1.00 79.88 99 SER A CA 1
ATOM 791 C C . SER A 1 99 ? -11.080 -0.568 2.773 1.00 79.88 99 SER A C 1
ATOM 793 O O . SER A 1 99 ? -11.459 -1.321 3.666 1.00 79.88 99 SER A O 1
ATOM 795 N N . ASP A 1 100 ? -11.708 -0.496 1.598 1.00 79.88 100 ASP A N 1
ATOM 796 C CA . ASP A 1 100 ? -12.917 -1.253 1.254 1.00 79.88 100 ASP A CA 1
ATOM 797 C C . ASP A 1 100 ? -12.659 -2.772 1.193 1.00 79.88 100 ASP A C 1
ATOM 799 O O . ASP A 1 100 ? -13.592 -3.571 1.339 1.00 79.88 100 ASP A O 1
ATOM 803 N N . SER A 1 101 ? -11.405 -3.187 0.980 1.00 76.25 101 SER A N 1
ATOM 804 C CA . SER A 1 101 ? -10.988 -4.593 0.964 1.00 76.25 101 SER A CA 1
ATOM 805 C C . SER A 1 101 ? -10.723 -5.172 2.359 1.00 76.25 101 SER A C 1
ATOM 807 O O . SER A 1 101 ? -10.714 -6.393 2.499 1.00 76.25 101 SER A O 1
ATOM 809 N N . LEU A 1 102 ? -10.541 -4.328 3.385 1.00 73.62 102 LEU A N 1
ATOM 810 C CA . LEU A 1 102 ? -10.115 -4.752 4.723 1.00 73.62 102 LEU A CA 1
ATOM 811 C C . LEU A 1 102 ? -11.293 -5.264 5.574 1.00 73.62 102 LEU A C 1
ATOM 813 O O . LEU A 1 102 ? -12.214 -4.496 5.883 1.00 73.62 102 LEU A O 1
ATOM 817 N N . PRO A 1 103 ? -11.282 -6.541 6.002 1.00 66.50 103 PRO A N 1
ATOM 818 C CA . PRO A 1 103 ? -12.330 -7.099 6.855 1.00 66.50 103 PRO A CA 1
ATOM 819 C C . PRO A 1 103 ? -12.406 -6.445 8.244 1.00 66.50 103 PRO A C 1
ATOM 821 O O . PRO A 1 103 ? -13.512 -6.229 8.748 1.00 66.50 103 PRO A O 1
ATOM 824 N N . LEU A 1 104 ? -11.267 -6.104 8.867 1.00 61.62 104 LEU A N 1
ATOM 825 C CA . LEU A 1 104 ? -11.236 -5.549 10.228 1.00 61.62 104 LEU A CA 1
ATOM 826 C C . LEU A 1 104 ? -11.834 -4.145 10.311 1.00 61.62 104 LEU A C 1
ATOM 828 O O . LEU A 1 104 ? -12.472 -3.826 11.315 1.00 61.62 104 LEU A O 1
ATOM 832 N N . ILE A 1 105 ? -11.682 -3.318 9.271 1.00 57.28 105 ILE A N 1
ATOM 833 C CA . ILE A 1 105 ? -12.274 -1.971 9.243 1.00 57.28 105 ILE A CA 1
ATOM 834 C C . ILE A 1 105 ? -13.803 -2.073 9.225 1.00 57.28 105 ILE A C 1
ATOM 836 O O . ILE A 1 105 ? -14.467 -1.442 10.046 1.00 57.28 105 ILE A O 1
ATOM 840 N N . LYS A 1 106 ? -14.361 -2.959 8.389 1.00 59.62 106 LYS A N 1
ATOM 841 C CA . LYS A 1 106 ? -15.811 -3.222 8.345 1.00 59.62 106 LYS A CA 1
ATOM 842 C C . LYS A 1 106 ? -16.342 -3.749 9.678 1.00 59.62 106 LYS A C 1
ATOM 844 O O . LYS A 1 106 ? -17.438 -3.388 10.106 1.00 59.62 106 LYS A O 1
ATOM 849 N N . TRP A 1 107 ? -15.562 -4.593 10.357 1.00 51.94 107 TRP A N 1
ATOM 850 C CA . TRP A 1 107 ? -15.916 -5.076 11.689 1.00 51.94 107 TRP A CA 1
ATOM 851 C C . TRP A 1 107 ? -15.899 -3.946 12.730 1.00 51.94 107 TRP A C 1
ATOM 853 O O . TRP A 1 107 ? -16.871 -3.799 13.469 1.00 51.94 107 TRP A O 1
ATOM 863 N N . ALA A 1 108 ? -14.863 -3.104 12.761 1.00 55.25 108 ALA A N 1
ATOM 864 C CA . ALA A 1 108 ? -14.768 -1.977 13.692 1.00 55.25 108 ALA A CA 1
ATOM 865 C C . ALA A 1 108 ? -15.888 -0.939 13.490 1.00 55.25 108 ALA A C 1
ATOM 867 O O . ALA A 1 108 ? -16.465 -0.458 14.467 1.00 55.25 108 ALA A O 1
ATOM 868 N N . GLU A 1 109 ? -16.251 -0.634 12.241 1.00 56.03 109 GLU A N 1
ATOM 869 C CA . GLU A 1 109 ? -17.392 0.234 11.924 1.00 56.03 109 GLU A CA 1
ATOM 870 C C . GLU A 1 109 ? -18.714 -0.353 12.431 1.00 56.03 109 GLU A C 1
ATOM 872 O O . GLU A 1 109 ? -19.492 0.360 13.061 1.00 56.03 109 GLU A O 1
ATOM 877 N N . SER A 1 110 ? -18.937 -1.664 12.266 1.00 54.69 110 SER A N 1
ATOM 878 C CA . SER A 1 110 ? -20.144 -2.336 12.776 1.00 54.69 110 SER A CA 1
ATOM 879 C C . SER A 1 110 ? -20.307 -2.246 14.301 1.00 54.69 110 SER A C 1
ATOM 881 O O . SER A 1 110 ? -21.428 -2.297 14.805 1.00 54.69 110 SER A O 1
ATOM 883 N N . GLN A 1 111 ? -19.203 -2.099 15.045 1.00 50.84 111 GLN A N 1
ATOM 884 C CA . GLN A 1 111 ? -19.221 -1.954 16.504 1.00 50.84 111 GLN A CA 1
ATOM 885 C C . GLN A 1 111 ? -19.448 -0.505 16.967 1.00 50.84 111 GLN A C 1
ATOM 887 O O . GLN A 1 111 ? -19.854 -0.310 18.108 1.00 50.84 111 GLN A O 1
ATOM 892 N N . ARG A 1 112 ? -19.211 0.505 16.114 1.00 50.53 112 ARG A N 1
ATOM 893 C CA . ARG A 1 112 ? -19.436 1.930 16.438 1.00 50.53 112 ARG A CA 1
ATOM 894 C C . ARG A 1 112 ? -20.894 2.379 16.306 1.00 50.53 112 ARG A C 1
ATOM 896 O O . ARG A 1 112 ? -21.233 3.439 16.816 1.00 50.53 112 ARG A O 1
ATOM 903 N N . VAL A 1 113 ? -21.753 1.603 15.644 1.00 48.41 113 VAL A N 1
ATOM 904 C CA . VAL A 1 113 ? -23.187 1.919 15.449 1.00 48.41 113 VAL A CA 1
ATOM 905 C C . VAL A 1 113 ? -24.049 1.375 16.606 1.00 48.41 113 VAL A C 1
ATOM 907 O O . VAL A 1 113 ? -25.163 0.904 16.396 1.00 48.41 113 VAL A O 1
ATOM 910 N N . LYS A 1 114 ? -23.541 1.391 17.842 1.00 39.12 114 LYS A N 1
ATOM 911 C CA . LYS A 1 114 ? -24.286 0.971 19.038 1.00 39.12 114 LYS A CA 1
ATOM 912 C C . LYS A 1 114 ? -24.274 2.037 20.114 1.00 39.12 114 LYS A C 1
ATOM 914 O O . LYS A 1 114 ? -23.196 2.630 20.328 1.00 39.12 114 LYS A O 1
#

Sequence (114 aa):
MIIKDLNVGIFKTKMSIGHFFRVKKDALFLELREPTQEETIALSGTEQENAKALIKLMPKCIIEHNVEKEKSVLYNTAELWTSMTKQSGNITALIKEWSDSLPLIKWAESQRVK

Solvent-accessible surface area (backbone atoms only — not comparable to full-atom values): 6926 Å² total; per-residue (Å²): 134,84,83,75,81,75,78,79,66,85,48,70,50,77,46,69,46,9,64,62,71,80,44,59,51,82,77,23,42,38,31,28,46,62,77,49,72,71,65,49,61,72,50,71,60,55,75,70,52,26,53,56,47,49,65,69,42,49,64,78,26,55,78,47,66,73,53,60,75,58,96,85,37,62,52,52,67,70,57,44,49,53,53,48,64,72,58,69,46,65,59,66,56,56,50,46,56,51,56,76,68,38,66,65,57,58,53,54,55,65,64,66,80,112

Secondary structure (DSSP, 8-state):
-----------EEEEE-GGGGTS-GGGSEEEEEPPPHHHHHTT-S-HHHHHHHHHHHHHHHEEEE--EEETTEEPPHHHHHHHHHHT-S-HHHHHHHHHHH-HHHHHHHHHH--

pLDDT: mean 75.38, std 15.89, range [32.12, 93.19]

Nearest PDB structures (foldseek):
  5cyz-assembly1_A  TM=2.841E-01  e=5.650E+00  Saccharomyces cerevisiae S288C